Protein AF-A0A951L3F3-F1 (afdb_monomer)

Solvent-accessible surface area (backbone atoms only — not comparable to full-atom values): 6523 Å² total; per-residue (Å²): 112,71,48,58,56,49,51,50,32,43,51,51,49,50,51,56,50,48,51,66,58,44,51,60,54,53,50,50,32,56,74,68,70,54,77,88,79,79,56,67,68,59,50,52,52,50,51,54,51,51,57,56,54,70,71,38,64,59,62,50,62,49,56,67,72,44,55,65,72,22,47,51,35,36,43,35,42,58,56,69,62,40,52,52,61,59,42,7,61,79,66,77,50,52,42,69,55,34,51,52,29,30,53,51,40,52,50,54,41,48,53,57,52,50,68,71,80,115

pLDDT: mean 83.84, std 12.08, range [35.88, 98.06]

Nearest PDB structures (foldseek):
  2h27-assembly2_D  TM=9.252E-01  e=4.169E-03  Escherichia coli K-12
  3hug-assembly6_K  TM=9.077E-01  e=5.832E-03  Mycobacterium tuberculosis H37Rv
  1or7-assembly3_A  TM=8.168E-01  e=6.522E-03  Escherichia coli
  3hug-assembly4_M  TM=8.019E-01  e=6.167E-03  Mycobacterium tuberculosis H37Rv
  6kon-assembly1_F  TM=6.556E-01  e=5.515E-03  Mycobacterium tuberculosis H37Rv

Secondary structure (DSSP, 8-state):
-HHHHHHHHHHHHHHHHHHHHHHHHHHHHHHTT---PPPHHHHHHHHHHHHHHHTSPPHHHHHHTS-HHHHHHHIIIIIS---HHHHHHHTTS-HHHHHHHHHHHHHHHHHHHHTT--

Mean predicted aligned error: 8.14 Å

Radius of gyration: 17.94 Å; Cα contacts (8 Å, |Δi|>4): 75; chains: 1; bounding box: 42×31×46 Å

Structure (mmCIF, N/CA/C/O backbone):
data_AF-A0A951L3F3-F1
#
_entry.id   AF-A0A951L3F3-F1
#
loop_
_atom_site.group_PDB
_atom_site.id
_atom_site.type_symbol
_atom_site.label_atom_id
_atom_site.label_alt_id
_atom_site.label_comp_id
_atom_site.label_asym_id
_atom_site.label_entity_id
_atom_site.label_seq_id
_atom_site.pdbx_PDB_ins_code
_atom_site.Cartn_x
_atom_site.Cartn_y
_atom_site.Cartn_z
_atom_site.occupancy
_atom_site.B_iso_or_equiv
_atom_site.auth_seq_id
_atom_site.auth_comp_id
_atom_site.auth_asym_id
_atom_site.auth_atom_id
_atom_site.pdbx_PDB_model_num
ATOM 1 N N . GLU A 1 1 ? -3.095 -18.977 -0.649 1.00 52.53 1 GLU A N 1
ATOM 2 C CA . GLU A 1 1 ? -4.003 -18.478 -1.715 1.00 52.53 1 GLU A CA 1
ATOM 3 C C . GLU A 1 1 ? -4.320 -16.983 -1.619 1.00 52.53 1 GLU A C 1
ATOM 5 O O . GLU A 1 1 ? -4.129 -16.284 -2.607 1.00 52.53 1 GLU A O 1
ATOM 10 N N . GLN A 1 2 ? -4.731 -16.450 -0.458 1.00 64.81 2 GLN A N 1
ATOM 11 C CA . G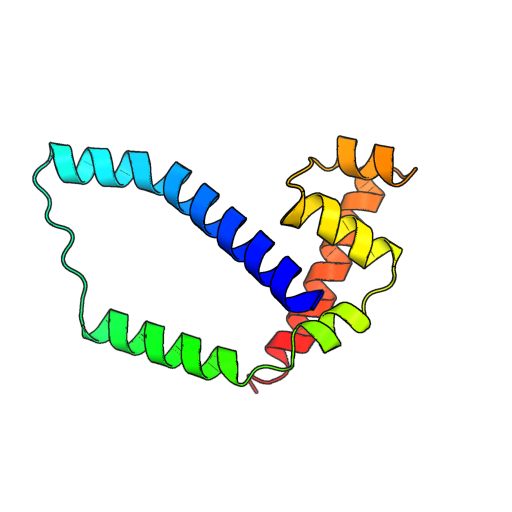LN A 1 2 ? -5.094 -15.023 -0.321 1.00 64.81 2 GLN A CA 1
ATOM 12 C C . GLN A 1 2 ? -3.953 -14.042 -0.664 1.00 64.81 2 GLN A C 1
ATOM 14 O O . GLN A 1 2 ? -4.199 -13.023 -1.306 1.00 64.81 2 GLN A O 1
ATOM 19 N N . ALA A 1 3 ? -2.703 -14.362 -0.310 1.00 70.88 3 ALA A N 1
ATOM 20 C CA . ALA A 1 3 ? -1.547 -13.513 -0.615 1.00 70.88 3 ALA A CA 1
ATOM 21 C C . ALA A 1 3 ? -1.279 -13.367 -2.124 1.00 70.88 3 ALA A C 1
ATOM 23 O O . ALA A 1 3 ? -0.978 -12.269 -2.585 1.00 70.88 3 ALA A O 1
ATOM 24 N N .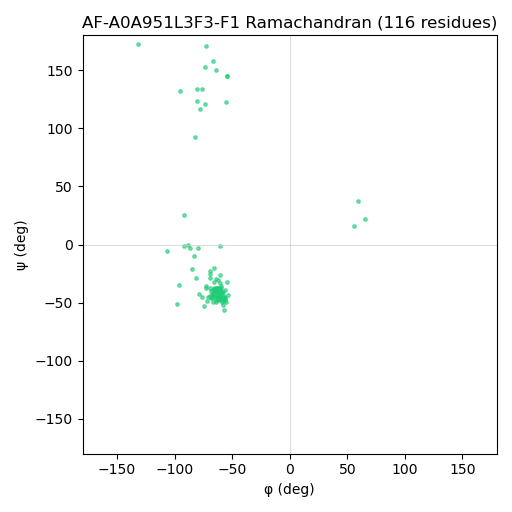 ILE A 1 4 ? -1.461 -14.440 -2.906 1.00 73.94 4 ILE A N 1
ATOM 25 C CA . ILE A 1 4 ? -1.301 -14.412 -4.370 1.00 73.94 4 ILE A CA 1
ATOM 26 C C . ILE A 1 4 ? -2.369 -13.516 -4.996 1.00 73.94 4 ILE A C 1
ATOM 28 O O . ILE A 1 4 ? -2.048 -12.672 -5.826 1.00 73.94 4 ILE A O 1
ATOM 32 N N . ALA A 1 5 ? -3.629 -13.647 -4.570 1.00 74.06 5 ALA A N 1
ATOM 33 C CA . ALA A 1 5 ? -4.709 -12.787 -5.052 1.00 74.06 5 ALA A CA 1
ATOM 34 C C . ALA A 1 5 ? -4.445 -11.302 -4.738 1.00 74.06 5 ALA A C 1
ATOM 36 O O . ALA A 1 5 ? -4.695 -10.434 -5.577 1.00 74.06 5 ALA A O 1
ATOM 37 N N . TRP A 1 6 ? -3.886 -11.016 -3.560 1.00 78.81 6 TRP A N 1
ATOM 38 C CA . TRP A 1 6 ? -3.519 -9.664 -3.143 1.00 78.81 6 TRP A CA 1
ATOM 39 C C . TRP A 1 6 ? -2.352 -9.095 -3.967 1.00 78.81 6 TRP A C 1
ATOM 41 O O . TRP A 1 6 ? -2.456 -7.988 -4.497 1.00 78.81 6 TRP A O 1
ATOM 51 N N . LEU A 1 7 ? -1.287 -9.881 -4.173 1.00 78.75 7 LEU A N 1
ATOM 52 C CA . LEU A 1 7 ? -0.171 -9.545 -5.069 1.00 78.75 7 LEU A CA 1
ATOM 53 C C . LEU A 1 7 ? -0.653 -9.265 -6.489 1.00 78.75 7 LEU A C 1
ATOM 55 O O . LEU A 1 7 ? -0.271 -8.264 -7.090 1.00 78.75 7 LEU A O 1
ATOM 59 N N . PHE A 1 8 ? -1.534 -10.115 -7.011 1.00 77.81 8 PHE A N 1
ATOM 60 C CA . PHE A 1 8 ? -2.077 -9.961 -8.354 1.00 77.81 8 PHE A CA 1
ATOM 61 C C . PHE A 1 8 ? -2.937 -8.696 -8.479 1.00 77.81 8 PHE A C 1
ATOM 63 O O . PHE A 1 8 ? -2.881 -8.005 -9.497 1.00 77.81 8 PHE A O 1
ATOM 70 N N . GLY A 1 9 ? -3.705 -8.357 -7.438 1.00 81.44 9 GLY A N 1
ATOM 71 C CA . GLY A 1 9 ? -4.444 -7.098 -7.362 1.00 81.44 9 GLY A CA 1
ATOM 72 C C . GLY A 1 9 ? -3.517 -5.881 -7.392 1.00 81.44 9 GLY A C 1
ATOM 73 O O . GLY A 1 9 ? -3.732 -4.966 -8.184 1.00 81.44 9 GLY A O 1
ATOM 74 N N . ILE A 1 10 ? -2.427 -5.900 -6.622 1.00 82.12 10 ILE A N 1
ATOM 75 C CA . ILE A 1 10 ? -1.421 -4.828 -6.649 1.00 82.12 10 ILE A CA 1
ATOM 76 C C . ILE A 1 10 ? -0.734 -4.732 -8.005 1.00 82.12 10 ILE A C 1
ATOM 78 O O . ILE A 1 10 ? -0.648 -3.634 -8.553 1.00 82.12 10 ILE A O 1
ATOM 82 N N . ALA A 1 11 ? -0.275 -5.853 -8.563 1.00 81.56 11 ALA A N 1
ATOM 83 C CA . ALA A 1 11 ? 0.386 -5.892 -9.863 1.00 81.56 11 ALA A CA 1
ATOM 84 C C . ALA A 1 11 ? -0.526 -5.311 -10.951 1.00 81.56 11 ALA A C 1
ATOM 86 O O . ALA A 1 11 ? -0.117 -4.429 -11.706 1.00 81.56 11 ALA A O 1
ATOM 87 N N . ARG A 1 12 ? -1.802 -5.713 -10.966 1.00 83.44 12 ARG A N 1
ATOM 88 C CA . ARG A 1 12 ? -2.818 -5.150 -11.864 1.00 83.44 12 ARG A CA 1
ATOM 89 C C . ARG A 1 12 ? -2.947 -3.637 -11.697 1.00 83.44 12 ARG A C 1
ATOM 91 O O . ARG A 1 12 ? -3.000 -2.914 -12.692 1.00 83.44 12 ARG A O 1
ATOM 98 N N . ASN A 1 13 ? -2.976 -3.151 -10.462 1.00 83.81 13 ASN A N 1
ATOM 99 C CA . ASN A 1 13 ? -3.180 -1.732 -10.176 1.00 83.81 13 ASN A CA 1
ATOM 100 C C . ASN A 1 13 ? -1.945 -0.897 -10.534 1.00 83.81 13 ASN A C 1
ATOM 102 O O . ASN A 1 13 ? -2.077 0.210 -11.069 1.00 83.81 13 ASN A O 1
ATOM 106 N N . LEU A 1 14 ? -0.749 -1.453 -10.336 1.00 82.06 14 LEU A N 1
ATOM 107 C CA . LEU A 1 14 ? 0.508 -0.859 -10.772 1.00 82.06 14 LEU A CA 1
ATOM 108 C C . LEU A 1 14 ? 0.564 -0.772 -12.299 1.00 82.06 14 LEU A C 1
ATOM 110 O O . LEU A 1 14 ? 0.770 0.318 -12.826 1.00 82.06 14 LEU A O 1
ATOM 114 N N . VAL A 1 15 ? 0.266 -1.866 -13.008 1.00 84.44 15 VAL A N 1
ATOM 115 C CA . VAL A 1 15 ? 0.206 -1.897 -14.479 1.00 84.44 15 VAL A CA 1
ATOM 116 C C . VAL A 1 15 ? -0.808 -0.883 -15.007 1.00 84.44 15 VAL A C 1
ATOM 118 O O . VAL A 1 15 ? -0.482 -0.095 -15.890 1.00 84.44 15 VAL A O 1
ATOM 121 N N . ARG A 1 16 ? -2.016 -0.805 -14.431 1.00 83.25 16 ARG A N 1
ATOM 122 C CA . ARG A 1 16 ? -3.027 0.203 -14.808 1.00 83.25 16 ARG A CA 1
ATOM 123 C C . ARG A 1 16 ? -2.531 1.635 -14.611 1.00 83.25 16 ARG A C 1
ATOM 125 O O . ARG A 1 16 ? -2.828 2.517 -15.420 1.00 83.25 16 ARG A O 1
ATOM 132 N N . ARG A 1 17 ? -1.819 1.910 -13.515 1.00 81.50 17 ARG A N 1
ATOM 133 C CA . ARG A 1 17 ? -1.269 3.242 -13.221 1.00 81.50 17 ARG A CA 1
ATOM 134 C C . ARG A 1 17 ? -0.114 3.592 -14.160 1.00 81.50 17 ARG A C 1
ATOM 136 O O . ARG A 1 17 ? -0.106 4.705 -14.686 1.00 81.50 17 ARG A O 1
ATOM 143 N N . LEU A 1 18 ? 0.807 2.656 -14.384 1.00 79.69 18 LEU A N 1
ATOM 144 C CA . LEU A 1 18 ? 1.915 2.792 -15.327 1.00 79.69 18 LEU A CA 1
ATOM 145 C C . LEU A 1 18 ? 1.390 3.016 -16.738 1.00 79.69 18 LEU A C 1
ATOM 147 O O . LEU A 1 18 ? 1.796 3.972 -17.379 1.00 79.69 18 LEU A O 1
ATOM 151 N N . HIS A 1 19 ? 0.404 2.238 -17.180 1.00 80.62 19 HIS A N 1
ATOM 152 C CA . HIS A 1 19 ? -0.207 2.418 -18.490 1.00 80.62 19 HIS A CA 1
ATOM 153 C C . HIS A 1 19 ? -0.877 3.794 -18.622 1.00 80.62 19 HIS A C 1
ATOM 155 O O . HIS A 1 19 ? -0.693 4.471 -19.624 1.00 80.62 19 HIS A O 1
ATOM 161 N N . ARG A 1 20 ? -1.617 4.272 -17.608 1.00 77.94 20 ARG A N 1
ATOM 162 C CA . ARG A 1 20 ? -2.224 5.620 -17.643 1.00 77.94 20 ARG A CA 1
ATOM 163 C C . ARG A 1 20 ? -1.188 6.745 -17.737 1.00 77.94 20 ARG A C 1
ATOM 165 O O . ARG A 1 20 ? -1.418 7.687 -18.487 1.00 77.94 20 ARG A O 1
ATOM 172 N N . ARG A 1 21 ? -0.085 6.657 -16.985 1.00 75.75 21 ARG A N 1
ATOM 173 C CA . ARG A 1 21 ? 0.993 7.665 -16.994 1.00 75.75 21 ARG A CA 1
ATOM 174 C C . ARG A 1 21 ? 1.850 7.573 -18.256 1.00 75.75 21 ARG A C 1
ATOM 176 O O . ARG A 1 21 ? 1.985 8.551 -18.980 1.00 75.75 21 ARG A O 1
ATOM 183 N N . GLY A 1 22 ? 2.354 6.378 -18.537 1.00 74.50 22 GLY A N 1
ATOM 184 C CA . GLY A 1 22 ? 3.265 6.093 -19.635 1.00 74.50 22 GLY A CA 1
ATOM 185 C C . GLY A 1 22 ? 2.617 6.204 -21.008 1.00 74.50 22 GLY A C 1
ATOM 186 O O . GLY A 1 22 ? 3.328 6.459 -21.964 1.00 74.50 22 GLY A O 1
ATOM 187 N N . ARG A 1 23 ? 1.287 6.092 -21.153 1.00 75.81 23 ARG A N 1
ATOM 188 C CA . ARG A 1 23 ? 0.639 6.245 -22.470 1.00 75.81 23 ARG A CA 1
ATOM 189 C C . ARG A 1 23 ? 0.926 7.606 -23.102 1.00 75.81 23 ARG A C 1
ATOM 191 O O . ARG A 1 23 ? 1.183 7.651 -24.295 1.00 75.81 23 ARG A O 1
ATOM 198 N N . VAL A 1 24 ? 0.905 8.687 -22.320 1.00 73.06 24 VAL A N 1
ATOM 199 C CA . VAL A 1 24 ? 1.188 10.041 -22.832 1.00 73.06 24 VAL A CA 1
ATOM 200 C C . VAL A 1 24 ? 2.661 10.174 -23.215 1.00 73.06 24 VAL A C 1
ATOM 202 O O . VAL A 1 24 ? 2.982 10.684 -24.282 1.00 73.06 24 VAL A O 1
ATOM 205 N N . GLU A 1 25 ? 3.550 9.675 -22.365 1.00 76.69 25 GLU A N 1
ATOM 206 C CA . GLU A 1 25 ? 5.000 9.745 -22.555 1.00 76.69 25 GLU A CA 1
ATOM 207 C C . GLU A 1 25 ? 5.460 8.892 -23.748 1.00 76.69 25 GLU A C 1
ATOM 209 O O . GLU A 1 25 ? 6.147 9.385 -24.638 1.00 76.69 25 GLU A O 1
ATOM 214 N N . LEU A 1 26 ? 4.960 7.658 -23.851 1.00 77.19 26 LEU A N 1
ATOM 215 C CA . LEU A 1 26 ? 5.183 6.753 -24.980 1.00 77.19 26 LEU A CA 1
ATOM 216 C C . LEU A 1 26 ? 4.617 7.308 -26.289 1.00 77.19 26 LEU A C 1
ATOM 218 O O . LEU A 1 26 ? 5.223 7.121 -27.340 1.00 77.19 26 LEU A O 1
ATOM 222 N N . GLU A 1 27 ? 3.460 7.973 -26.251 1.00 78.25 27 GLU A N 1
ATOM 223 C CA . GLU A 1 27 ? 2.865 8.615 -27.427 1.00 78.25 27 GLU A CA 1
ATOM 224 C C . GLU A 1 27 ? 3.721 9.796 -27.909 1.00 78.25 27 GLU A C 1
ATOM 226 O O . GLU A 1 27 ? 3.932 9.952 -29.113 1.00 78.25 27 GLU A O 1
ATOM 231 N N . VAL A 1 28 ? 4.292 10.576 -26.985 1.00 80.81 28 VAL A N 1
ATOM 232 C CA . VAL A 1 28 ? 5.244 11.651 -27.297 1.00 80.81 28 VAL A CA 1
ATOM 233 C C . VAL A 1 28 ? 6.551 11.093 -27.861 1.00 80.81 28 VAL A C 1
ATOM 235 O O . VAL A 1 28 ? 6.964 11.542 -28.929 1.00 80.81 28 VAL A O 1
ATOM 238 N N . CYS A 1 29 ? 7.166 10.095 -27.218 1.00 83.31 29 CYS A N 1
ATOM 239 C CA . CYS A 1 29 ? 8.377 9.440 -27.725 1.00 83.31 29 CYS A CA 1
ATOM 240 C C . CYS A 1 29 ? 8.155 8.882 -29.133 1.00 83.31 29 CYS A C 1
ATOM 242 O O . CYS A 1 29 ? 8.937 9.161 -30.038 1.00 83.31 29 CYS A O 1
ATOM 244 N N . ARG A 1 30 ? 7.030 8.189 -29.355 1.00 80.56 30 ARG A N 1
ATOM 245 C CA . ARG A 1 30 ? 6.673 7.630 -30.664 1.00 80.56 30 ARG A CA 1
ATOM 246 C C . ARG A 1 30 ? 6.458 8.716 -31.718 1.00 80.56 30 ARG A C 1
ATOM 248 O O . ARG A 1 30 ? 6.937 8.570 -32.836 1.00 80.56 30 ARG A O 1
ATOM 255 N N . ARG A 1 31 ? 5.779 9.819 -31.375 1.00 84.31 31 ARG A N 1
ATOM 256 C CA . ARG A 1 31 ? 5.573 10.961 -32.287 1.00 84.31 31 ARG A CA 1
ATOM 257 C C . ARG A 1 31 ? 6.879 11.673 -32.642 1.00 84.31 31 ARG A C 1
ATOM 259 O O . ARG A 1 31 ? 6.991 12.205 -33.740 1.00 84.31 31 ARG A O 1
ATOM 266 N N . LEU A 1 32 ? 7.839 11.695 -31.722 1.00 88.31 32 LEU A N 1
ATOM 267 C CA . LEU A 1 32 ? 9.155 12.303 -31.915 1.00 88.31 32 LEU A CA 1
ATOM 268 C C . LEU A 1 32 ? 10.186 11.337 -32.526 1.00 88.31 32 LEU A C 1
ATOM 270 O O . LEU A 1 32 ? 11.325 11.742 -32.732 1.00 88.31 32 LEU A O 1
ATOM 274 N N . GLY A 1 33 ? 9.810 10.084 -32.815 1.00 84.62 33 GLY A N 1
ATOM 275 C CA . GLY A 1 33 ? 10.735 9.070 -33.332 1.00 84.62 33 GLY A CA 1
ATOM 276 C C . GLY A 1 33 ? 11.830 8.670 -32.337 1.00 84.62 33 GLY A C 1
ATOM 277 O O . GLY A 1 33 ? 12.879 8.190 -32.751 1.00 84.62 33 GLY A O 1
ATOM 278 N N . ILE A 1 34 ? 11.608 8.893 -31.039 1.00 84.12 34 ILE A N 1
ATOM 279 C CA . ILE A 1 34 ? 12.536 8.514 -29.974 1.00 84.12 34 ILE A CA 1
ATOM 280 C C . ILE A 1 34 ? 12.386 7.015 -29.728 1.00 84.12 34 ILE A C 1
ATOM 282 O O . ILE A 1 34 ? 11.327 6.549 -29.295 1.00 84.12 34 ILE A O 1
ATOM 286 N N . GLU A 1 35 ? 13.456 6.274 -29.987 1.00 76.38 35 GLU A N 1
ATOM 287 C CA . GLU A 1 35 ? 13.563 4.867 -29.627 1.00 76.38 35 GLU A CA 1
ATOM 288 C C . GLU A 1 35 ? 13.937 4.746 -28.147 1.00 76.38 35 GLU A C 1
ATOM 290 O O . GLU A 1 35 ? 14.925 5.318 -27.684 1.00 76.38 35 GLU A O 1
ATOM 295 N N . LEU A 1 36 ? 13.111 4.031 -27.383 1.00 70.75 36 LEU A N 1
ATOM 296 C CA . LEU A 1 36 ? 13.393 3.736 -25.984 1.00 70.75 36 LEU A CA 1
ATOM 297 C C . LEU A 1 36 ? 14.337 2.539 -25.928 1.00 70.75 36 LEU A C 1
ATOM 299 O O . LEU A 1 36 ? 13.894 1.394 -25.940 1.00 70.75 36 LEU A O 1
ATOM 303 N N . VAL A 1 37 ? 15.633 2.817 -25.882 1.00 74.06 37 VAL A N 1
ATOM 304 C CA . VAL A 1 37 ? 16.654 1.801 -25.624 1.00 74.06 37 VAL A CA 1
ATOM 305 C C . VAL A 1 37 ? 16.704 1.552 -24.120 1.00 74.06 37 VAL A C 1
ATOM 307 O O . VAL A 1 37 ? 16.666 2.496 -23.329 1.00 74.06 37 VAL A O 1
ATOM 310 N N . HIS A 1 38 ? 16.727 0.287 -23.715 1.00 74.44 38 HIS A N 1
ATOM 311 C CA . HIS A 1 38 ? 16.912 -0.086 -22.316 1.00 74.44 38 HIS A CA 1
ATOM 312 C C . HIS A 1 38 ? 18.389 -0.387 -22.079 1.00 74.44 38 HIS A C 1
ATOM 314 O O . HIS A 1 38 ? 19.007 -1.095 -22.870 1.00 74.44 38 HIS A O 1
ATOM 320 N N . ASP A 1 39 ? 18.945 0.173 -21.011 1.00 83.38 39 ASP A N 1
ATOM 321 C CA . ASP A 1 39 ? 20.307 -0.115 -20.577 1.00 83.38 39 ASP A CA 1
ATOM 322 C C . ASP A 1 39 ? 20.350 -1.520 -19.951 1.00 83.38 39 ASP A C 1
ATOM 324 O O . ASP A 1 39 ? 19.637 -1.801 -18.984 1.00 83.38 39 ASP A O 1
ATOM 328 N N . GLU A 1 40 ? 21.164 -2.416 -20.515 1.00 85.31 40 GLU A N 1
ATOM 329 C CA . GLU A 1 40 ? 21.328 -3.789 -20.023 1.00 85.31 40 GLU A CA 1
ATOM 330 C C . GLU A 1 40 ? 21.862 -3.821 -18.582 1.00 85.31 40 GLU A C 1
ATOM 332 O O . GLU A 1 40 ? 21.454 -4.677 -17.795 1.00 85.31 40 GLU A O 1
ATOM 337 N N . GLU A 1 41 ? 22.706 -2.860 -18.188 1.00 85.31 41 GLU A N 1
ATOM 338 C CA . GLU A 1 41 ? 23.179 -2.757 -16.804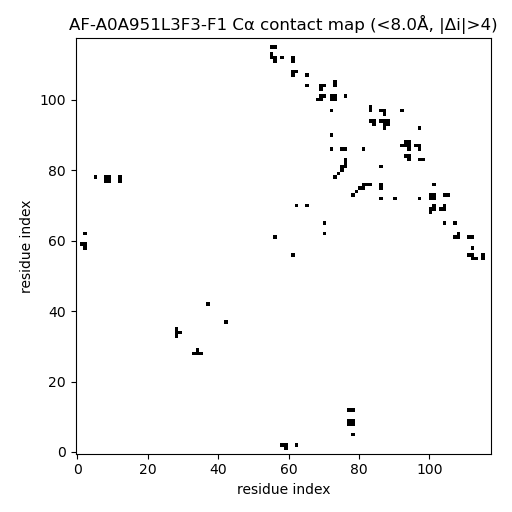 1.00 85.31 41 GLU A CA 1
ATOM 339 C C . GLU A 1 41 ? 22.054 -2.328 -15.856 1.00 85.31 41 GLU A C 1
ATOM 341 O O . GLU A 1 41 ? 21.972 -2.793 -14.716 1.00 85.31 41 GLU A O 1
ATOM 346 N N . GLU A 1 42 ? 21.167 -1.440 -16.307 1.00 81.88 42 GLU A N 1
ATOM 347 C CA . GLU A 1 42 ? 20.000 -1.016 -15.534 1.00 81.88 42 GLU A CA 1
ATOM 348 C C . GLU A 1 42 ? 18.998 -2.161 -15.354 1.00 81.88 42 GLU A C 1
ATOM 350 O O . GLU A 1 42 ? 18.525 -2.384 -14.236 1.00 81.88 42 GLU A O 1
ATOM 355 N N . LEU A 1 43 ? 18.743 -2.927 -16.417 1.00 85.38 43 LEU A N 1
ATOM 356 C CA . LEU A 1 43 ? 17.948 -4.156 -16.371 1.00 85.38 43 LEU A CA 1
ATOM 357 C C . LEU A 1 43 ? 18.543 -5.172 -15.391 1.00 85.38 43 LEU A C 1
ATOM 359 O O . LEU A 1 43 ? 17.826 -5.643 -14.510 1.00 85.38 43 LEU A O 1
ATOM 363 N N . GLY A 1 44 ? 19.851 -5.432 -15.461 1.00 86.50 44 GLY A N 1
ATOM 364 C CA . GLY A 1 44 ? 20.526 -6.345 -14.535 1.00 86.50 44 GLY A CA 1
ATOM 365 C C . GLY A 1 44 ? 20.449 -5.888 -13.070 1.00 86.50 44 GLY A C 1
ATOM 366 O O . GLY A 1 44 ? 20.244 -6.703 -12.169 1.00 86.50 44 GLY A O 1
ATOM 367 N N . ARG A 1 45 ? 20.540 -4.574 -12.802 1.00 84.88 45 ARG A N 1
ATOM 368 C CA . ARG A 1 45 ? 20.321 -4.018 -11.449 1.00 84.88 45 ARG A CA 1
ATOM 369 C C . ARG A 1 45 ? 18.883 -4.224 -10.969 1.00 84.88 45 ARG A C 1
ATOM 371 O O . ARG A 1 45 ? 18.680 -4.536 -9.795 1.00 84.88 45 ARG A O 1
ATOM 378 N N . LEU A 1 46 ? 17.899 -4.045 -11.850 1.00 81.69 46 LEU A N 1
ATOM 379 C CA . LEU A 1 46 ? 16.488 -4.251 -11.527 1.00 81.69 46 LEU A CA 1
ATOM 380 C C . LEU A 1 46 ? 16.186 -5.727 -11.234 1.00 81.69 46 LEU A C 1
ATOM 382 O O . LEU A 1 46 ? 15.500 -6.019 -10.257 1.00 81.69 46 LEU A O 1
ATOM 386 N N . GLU A 1 47 ? 16.725 -6.648 -12.032 1.00 83.38 47 GLU A N 1
ATOM 387 C CA . GLU A 1 47 ? 16.606 -8.095 -11.812 1.00 83.38 47 GLU A CA 1
ATOM 388 C C . GLU A 1 47 ? 17.189 -8.500 -10.454 1.00 83.38 47 GLU A C 1
ATOM 390 O O . GLU A 1 47 ? 16.491 -9.108 -9.641 1.00 83.38 47 GLU A O 1
ATOM 395 N N . ALA A 1 48 ? 18.409 -8.054 -10.140 1.00 82.75 48 ALA A N 1
ATOM 396 C CA . ALA A 1 48 ? 19.030 -8.313 -8.841 1.00 82.75 48 ALA A CA 1
ATOM 397 C C . ALA A 1 48 ? 18.202 -7.755 -7.666 1.00 82.75 48 ALA A C 1
ATOM 399 O O . ALA A 1 48 ? 18.130 -8.365 -6.597 1.00 82.75 48 ALA A O 1
ATOM 400 N N . GLN A 1 49 ? 17.549 -6.603 -7.852 1.00 79.62 49 GLN A N 1
ATOM 401 C CA . GLN A 1 49 ? 16.654 -6.030 -6.849 1.00 79.62 49 GLN A CA 1
ATOM 402 C C . GLN A 1 49 ? 15.378 -6.868 -6.665 1.00 79.62 49 GLN A C 1
ATOM 404 O O . GLN A 1 49 ? 14.935 -7.056 -5.531 1.00 79.62 49 GLN A O 1
ATOM 409 N N . ILE A 1 50 ? 14.796 -7.386 -7.751 1.00 80.81 50 ILE A N 1
ATOM 410 C CA . ILE A 1 50 ? 13.629 -8.279 -7.705 1.00 80.81 50 ILE A CA 1
ATOM 411 C C . ILE A 1 50 ? 13.980 -9.578 -6.973 1.00 80.81 50 ILE A C 1
ATOM 413 O O . ILE A 1 50 ? 13.236 -9.986 -6.079 1.00 80.81 50 ILE A O 1
ATOM 417 N N . ASP A 1 51 ? 15.127 -10.181 -7.285 1.00 78.69 51 ASP A N 1
ATOM 418 C CA . ASP A 1 51 ? 15.602 -11.402 -6.628 1.00 78.69 51 ASP A CA 1
ATOM 419 C C . ASP A 1 51 ? 15.862 -11.181 -5.133 1.00 78.69 51 ASP A C 1
ATOM 421 O O . ASP A 1 51 ? 15.483 -12.004 -4.295 1.00 78.69 51 ASP A O 1
ATOM 425 N N . ALA A 1 52 ? 16.432 -10.030 -4.763 1.00 75.00 52 ALA A N 1
ATOM 426 C CA . ALA A 1 52 ? 16.587 -9.647 -3.363 1.00 75.00 52 ALA A CA 1
ATOM 427 C C . ALA A 1 52 ? 15.228 -9.475 -2.657 1.00 75.00 52 ALA A C 1
ATOM 429 O O . ALA A 1 52 ? 15.077 -9.864 -1.499 1.00 75.00 52 ALA A O 1
ATOM 430 N N . CYS A 1 53 ? 14.214 -8.938 -3.344 1.00 71.38 53 CYS A N 1
ATOM 431 C CA . CYS A 1 53 ? 12.850 -8.856 -2.818 1.00 71.38 53 CYS A CA 1
ATOM 432 C C . CYS A 1 53 ? 12.168 -10.226 -2.698 1.00 71.38 53 CYS A C 1
ATOM 434 O O . CYS A 1 53 ? 11.335 -10.395 -1.809 1.00 71.38 53 CYS A O 1
ATOM 436 N N . ALA A 1 54 ? 12.516 -11.211 -3.530 1.00 68.69 54 ALA A N 1
ATOM 437 C CA . ALA A 1 54 ? 11.992 -12.574 -3.416 1.00 68.69 54 ALA A CA 1
ATOM 438 C C . ALA A 1 54 ? 12.453 -13.282 -2.126 1.00 68.69 54 ALA A C 1
ATOM 440 O O . ALA A 1 54 ? 11.805 -14.226 -1.679 1.00 68.69 54 ALA A O 1
ATOM 441 N N . GLN A 1 55 ? 13.536 -12.800 -1.505 1.00 65.81 55 GLN A N 1
ATOM 442 C CA . GLN A 1 55 ? 14.033 -13.270 -0.206 1.00 65.81 55 GLN A CA 1
ATOM 443 C C . GLN A 1 55 ? 13.377 -12.556 0.992 1.00 65.81 55 GLN A C 1
ATOM 445 O O . GLN A 1 55 ? 13.673 -12.878 2.144 1.00 65.81 55 GLN A O 1
ATOM 450 N N . ALA A 1 56 ? 12.502 -11.573 0.748 1.00 64.88 56 ALA A N 1
ATOM 451 C CA . ALA A 1 56 ? 11.778 -10.879 1.806 1.00 64.88 56 ALA A CA 1
ATOM 452 C C . ALA A 1 56 ? 10.788 -11.824 2.524 1.00 64.88 56 ALA A C 1
ATOM 454 O O . ALA A 1 56 ? 10.356 -12.825 1.948 1.00 64.88 56 ALA A O 1
ATOM 455 N N . PRO A 1 57 ? 10.388 -11.512 3.774 1.00 65.88 57 PRO A N 1
ATOM 456 C CA . PRO A 1 57 ? 9.398 -12.296 4.504 1.00 65.88 57 PRO A CA 1
ATOM 457 C C . PRO A 1 57 ? 8.112 -12.448 3.699 1.00 65.88 57 PRO A C 1
ATOM 459 O O . PRO A 1 57 ? 7.696 -11.502 3.023 1.00 65.88 57 PRO A O 1
ATOM 462 N N . ASP A 1 58 ? 7.458 -13.605 3.828 1.00 78.44 58 ASP A N 1
ATOM 463 C CA . ASP A 1 58 ? 6.215 -13.873 3.114 1.00 78.44 58 ASP A CA 1
ATOM 464 C C . ASP A 1 58 ? 5.190 -12.772 3.425 1.00 78.44 58 ASP A C 1
ATOM 466 O O . ASP A 1 58 ? 4.819 -12.489 4.570 1.00 78.44 58 ASP A O 1
ATOM 470 N N . LEU A 1 59 ? 4.720 -12.129 2.362 1.00 79.50 59 LEU A N 1
ATOM 471 C CA . LEU A 1 59 ? 3.664 -11.136 2.405 1.00 79.50 59 LEU A CA 1
ATOM 472 C C . LEU A 1 59 ? 2.402 -11.672 3.090 1.00 79.50 59 LEU A C 1
ATOM 474 O O . LEU A 1 59 ? 1.695 -10.909 3.750 1.00 79.50 59 LEU A O 1
ATOM 478 N N . SER A 1 60 ? 2.135 -12.973 2.965 1.00 82.31 60 SER A N 1
ATOM 479 C CA . SER A 1 60 ? 1.069 -13.670 3.681 1.00 82.31 60 SER A CA 1
ATOM 480 C C . SER A 1 60 ? 1.200 -13.497 5.196 1.00 82.31 60 SER A C 1
ATOM 482 O O . SER A 1 60 ? 0.239 -13.094 5.860 1.00 82.31 60 SER A O 1
ATOM 484 N N . ASP A 1 61 ? 2.401 -13.698 5.740 1.00 85.00 61 ASP A N 1
ATOM 485 C CA . ASP A 1 61 ? 2.670 -13.556 7.171 1.00 85.00 61 ASP A CA 1
ATOM 486 C C . ASP A 1 61 ? 2.544 -12.098 7.605 1.00 85.00 61 ASP A C 1
ATOM 488 O O . ASP A 1 61 ? 1.908 -11.798 8.620 1.00 85.00 61 ASP A O 1
ATOM 492 N N . ALA A 1 62 ? 3.065 -11.161 6.810 1.00 86.56 62 ALA A N 1
ATOM 493 C CA . ALA A 1 62 ? 2.931 -9.735 7.090 1.00 86.56 62 ALA A CA 1
ATOM 494 C C . ALA A 1 62 ? 1.455 -9.295 7.121 1.00 86.56 62 ALA A C 1
ATOM 496 O O . ALA A 1 62 ? 1.030 -8.625 8.068 1.00 86.56 62 ALA A O 1
ATOM 497 N N . LEU A 1 63 ? 0.654 -9.721 6.139 1.00 87.88 63 LEU A N 1
ATOM 498 C CA . LEU A 1 63 ? -0.782 -9.444 6.073 1.00 87.88 63 LEU A CA 1
ATOM 499 C C . LEU A 1 63 ? -1.541 -10.077 7.240 1.00 87.88 63 LEU A C 1
ATOM 501 O O . LEU A 1 63 ? -2.451 -9.444 7.777 1.00 87.88 63 LEU A O 1
ATOM 505 N N . SER A 1 64 ? -1.155 -11.284 7.666 1.00 89.25 64 SER A N 1
ATOM 506 C CA . SER A 1 64 ? -1.797 -11.983 8.785 1.00 89.25 64 SER A CA 1
ATOM 507 C C . SER A 1 64 ? -1.715 -11.202 10.101 1.00 89.25 64 SER A C 1
ATOM 509 O O . SER A 1 64 ? -2.616 -11.306 10.930 1.00 89.25 64 SER A O 1
ATOM 511 N N . THR A 1 65 ? -0.695 -10.352 10.251 1.00 90.81 65 THR A N 1
ATOM 512 C CA . THR A 1 65 ? -0.450 -9.566 11.471 1.00 90.81 65 THR A CA 1
ATOM 513 C C . THR A 1 65 ? -1.261 -8.276 11.550 1.00 90.81 65 THR A C 1
ATOM 515 O O . THR A 1 65 ? -1.280 -7.616 12.591 1.00 90.81 65 THR A O 1
ATOM 518 N N . LEU A 1 66 ? -1.933 -7.896 10.460 1.00 93.38 66 LEU A N 1
ATOM 519 C CA . LEU A 1 66 ? -2.786 -6.719 10.443 1.00 93.38 66 LEU A CA 1
ATOM 520 C C . LEU A 1 66 ? -4.109 -7.004 11.165 1.00 93.38 66 LEU A C 1
ATOM 522 O O . LEU A 1 66 ? -4.769 -7.996 10.832 1.00 93.38 66 LEU A O 1
ATOM 526 N N . PRO A 1 67 ? -4.562 -6.096 12.054 1.00 95.69 67 PRO A N 1
ATOM 527 C CA . PRO A 1 67 ? -5.930 -6.116 12.557 1.00 95.69 67 PRO A CA 1
ATOM 528 C C . PRO A 1 67 ? -6.940 -6.100 11.406 1.00 95.69 67 PRO A C 1
ATOM 530 O O . PRO A 1 67 ? -6.733 -5.393 10.415 1.00 95.69 67 PRO A O 1
ATOM 533 N N . ASP A 1 68 ? -8.065 -6.795 11.562 1.00 94.62 68 ASP A N 1
ATOM 534 C CA . ASP A 1 68 ? -9.062 -6.973 10.494 1.00 94.62 68 ASP A CA 1
ATOM 535 C C . ASP A 1 68 ? -9.532 -5.647 9.895 1.00 94.62 68 ASP A C 1
ATOM 537 O O . ASP A 1 68 ? -9.547 -5.477 8.679 1.00 94.62 68 ASP A O 1
ATOM 541 N N . ALA A 1 69 ? -9.793 -4.648 10.740 1.00 94.69 69 ALA A N 1
ATOM 542 C CA . ALA A 1 69 ? -10.199 -3.318 10.295 1.00 94.69 69 ALA A CA 1
ATOM 543 C C . ALA A 1 69 ? -9.139 -2.607 9.429 1.00 94.69 69 ALA A C 1
ATOM 545 O O . ALA A 1 69 ? -9.484 -1.785 8.581 1.00 94.69 69 ALA A O 1
ATOM 546 N N . GLN A 1 70 ? -7.850 -2.878 9.650 1.00 95.75 70 GLN A N 1
ATOM 547 C CA . GLN A 1 70 ? -6.756 -2.333 8.840 1.00 95.75 70 GLN A CA 1
ATOM 548 C C . GLN A 1 70 ? -6.611 -3.102 7.528 1.00 95.75 70 GLN A C 1
ATOM 550 O O . GLN A 1 70 ? -6.471 -2.485 6.475 1.00 95.75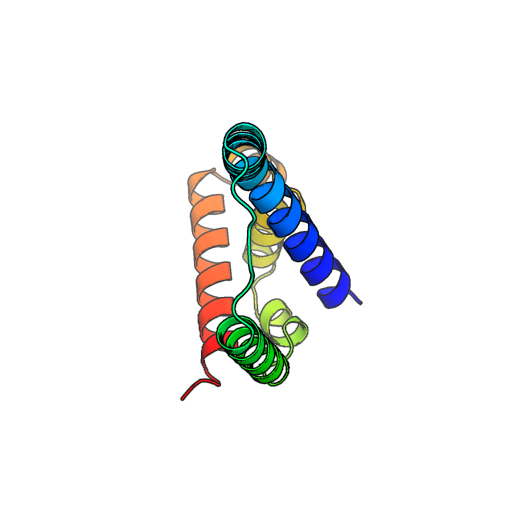 70 GLN A O 1
ATOM 555 N N . ARG A 1 71 ? -6.705 -4.434 7.586 1.00 94.69 71 ARG A N 1
ATOM 556 C CA . ARG A 1 71 ? -6.672 -5.312 6.412 1.00 94.69 71 ARG A CA 1
ATOM 557 C C . ARG A 1 71 ? -7.826 -5.014 5.45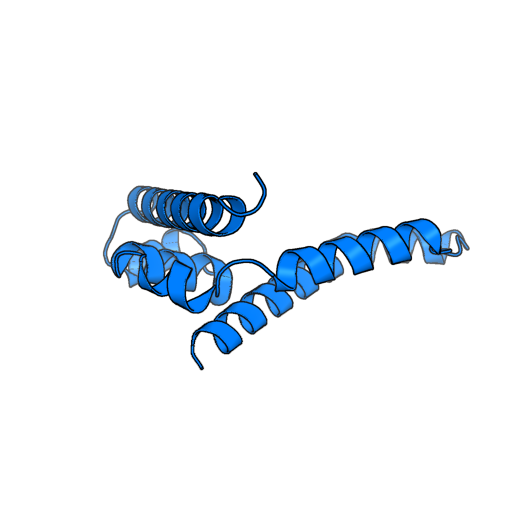7 1.00 94.69 71 ARG A C 1
ATOM 559 O 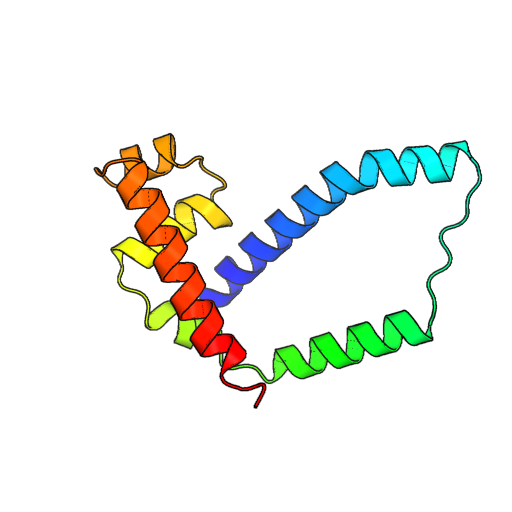O . ARG A 1 71 ? -7.599 -4.860 4.264 1.00 94.69 71 ARG A O 1
ATOM 566 N N . GLN A 1 72 ? -9.034 -4.849 5.991 1.00 95.25 72 GLN A N 1
ATOM 567 C CA . GLN A 1 72 ? -10.225 -4.490 5.225 1.00 95.25 72 GLN A CA 1
ATOM 568 C C . GLN A 1 72 ? -10.084 -3.108 4.576 1.00 95.25 72 GLN A C 1
ATOM 570 O O . GLN A 1 72 ? -10.344 -2.967 3.386 1.00 95.25 72 GLN A O 1
ATOM 575 N N . ALA A 1 73 ? -9.607 -2.100 5.320 1.00 96.00 73 ALA A N 1
ATOM 576 C CA . ALA A 1 73 ? -9.361 -0.771 4.753 1.00 96.00 73 ALA A CA 1
ATOM 577 C C . ALA A 1 73 ? -8.341 -0.820 3.608 1.00 96.00 73 ALA A C 1
ATOM 579 O O . ALA A 1 73 ? -8.503 -0.150 2.589 1.00 96.00 73 ALA A O 1
ATOM 580 N N . LEU A 1 74 ? -7.285 -1.616 3.782 1.00 92.94 74 LEU A N 1
ATOM 581 C CA . LEU A 1 74 ? -6.239 -1.793 2.788 1.00 92.94 74 LEU A CA 1
ATOM 582 C C . LEU A 1 74 ? -6.765 -2.508 1.540 1.00 92.94 74 LEU A C 1
ATOM 584 O O . LEU A 1 74 ? -6.474 -2.062 0.438 1.00 92.94 74 LEU A O 1
ATOM 588 N N . GLN A 1 75 ? -7.567 -3.562 1.703 1.00 92.44 75 GLN A N 1
ATOM 589 C CA . GLN A 1 75 ? -8.219 -4.280 0.606 1.00 92.44 75 GLN A CA 1
ATOM 590 C C . GLN A 1 75 ? -9.086 -3.333 -0.236 1.00 92.44 75 GLN A C 1
ATOM 592 O O . GLN A 1 75 ? -8.816 -3.163 -1.425 1.00 92.44 75 GLN A O 1
ATOM 597 N N . LEU A 1 76 ? -10.034 -2.637 0.402 1.00 95.00 76 LEU A N 1
ATOM 598 C CA . LEU A 1 76 ? -10.957 -1.723 -0.279 1.00 95.00 76 LEU A CA 1
ATOM 599 C C . LEU A 1 76 ? -10.212 -0.604 -1.013 1.00 95.00 76 LEU A C 1
ATOM 601 O O . LEU A 1 76 ? -10.527 -0.265 -2.151 1.00 95.00 76 LEU A O 1
ATOM 605 N N . ARG A 1 77 ? -9.181 -0.037 -0.375 1.00 93.31 77 ARG A N 1
ATOM 606 C CA . ARG A 1 77 ? -8.435 1.079 -0.957 1.00 93.31 77 ARG A CA 1
ATOM 607 C C . ARG A 1 77 ? -7.477 0.644 -2.061 1.0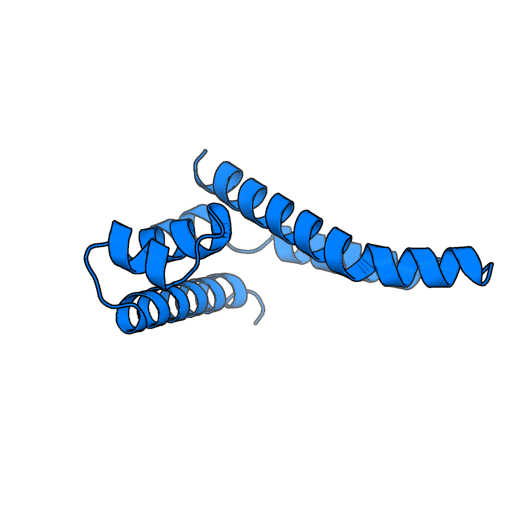0 93.31 77 ARG A C 1
ATOM 609 O O . ARG A 1 77 ? -7.336 1.361 -3.051 1.00 93.31 77 ARG A O 1
ATOM 616 N N . VAL A 1 78 ? -6.729 -0.434 -1.842 1.00 87.56 78 VAL A N 1
ATOM 617 C CA . VAL A 1 78 ? -5.567 -0.797 -2.667 1.00 87.56 78 VAL A CA 1
ATOM 618 C C . VAL A 1 78 ? -5.926 -1.804 -3.734 1.00 87.56 78 VAL A C 1
ATOM 620 O O . VAL A 1 78 ? -5.343 -1.709 -4.804 1.00 87.56 78 VAL A O 1
ATOM 623 N N . ILE A 1 79 ? -6.841 -2.734 -3.468 1.00 86.62 79 ILE A N 1
ATOM 624 C CA . ILE A 1 79 ? -7.216 -3.793 -4.408 1.00 86.62 79 ILE A CA 1
ATOM 625 C C . ILE A 1 79 ? -8.490 -3.412 -5.150 1.00 86.62 79 ILE A C 1
ATOM 627 O O . ILE A 1 79 ? -8.484 -3.409 -6.379 1.00 86.62 79 ILE A O 1
ATOM 631 N N . ASP A 1 80 ? -9.530 -3.017 -4.412 1.00 89.94 80 ASP A N 1
ATOM 632 C CA . ASP A 1 80 ? -10.829 -2.650 -4.991 1.00 89.94 80 ASP A CA 1
ATOM 633 C C . ASP A 1 80 ? -10.833 -1.215 -5.562 1.00 89.94 80 ASP A C 1
ATOM 635 O O . ASP A 1 80 ? -11.804 -0.786 -6.174 1.00 89.94 80 ASP A O 1
ATOM 639 N N . GLU A 1 81 ? -9.717 -0.487 -5.407 1.00 90.00 81 GLU A N 1
ATOM 640 C CA . GLU A 1 81 ? -9.469 0.876 -5.908 1.00 90.00 81 GLU A CA 1
ATOM 641 C C . GLU A 1 81 ? -10.500 1.937 -5.463 1.00 90.00 81 GLU A C 1
ATOM 643 O O . GLU A 1 81 ? -10.487 3.043 -6.006 1.00 90.00 81 GLU A O 1
ATOM 648 N N . LEU A 1 82 ? -11.318 1.657 -4.442 1.00 95.25 82 LEU A N 1
ATOM 649 C CA . LEU A 1 82 ? -12.323 2.590 -3.929 1.00 95.25 82 LEU A CA 1
ATOM 650 C C . LEU A 1 82 ? -11.678 3.841 -3.335 1.00 95.25 82 LEU A C 1
ATOM 652 O O . LEU A 1 82 ? -10.561 3.803 -2.793 1.00 95.25 82 LEU A O 1
ATOM 656 N N . ASP A 1 83 ? -12.390 4.962 -3.404 1.00 96.50 83 ASP A N 1
ATOM 657 C CA . ASP A 1 83 ? -11.969 6.152 -2.681 1.00 96.50 83 ASP A CA 1
ATOM 658 C C . ASP A 1 83 ? -12.197 5.996 -1.164 1.00 96.50 83 ASP A C 1
ATOM 660 O O . ASP A 1 83 ? -12.768 5.019 -0.667 1.00 96.50 83 ASP A O 1
ATOM 664 N N . TYR A 1 84 ? -11.677 6.940 -0.377 1.00 96.00 84 TYR A N 1
ATOM 665 C CA . TYR A 1 84 ? -11.801 6.838 1.076 1.00 96.00 84 TYR A CA 1
ATOM 666 C C . TYR A 1 84 ? -13.239 7.025 1.563 1.00 96.00 84 TYR A C 1
ATOM 668 O O . TYR A 1 84 ? -13.556 6.525 2.641 1.00 96.00 84 TYR A O 1
ATOM 676 N N . HIS A 1 85 ? -14.083 7.735 0.814 1.00 97.50 85 HIS A N 1
ATOM 677 C CA . HIS A 1 85 ? -15.478 7.965 1.160 1.00 97.50 85 HIS A CA 1
ATOM 678 C C . HIS A 1 85 ? -16.287 6.672 0.979 1.00 97.50 85 HIS A C 1
ATOM 680 O O . HIS A 1 85 ? -16.959 6.233 1.913 1.00 97.50 85 HIS A O 1
ATOM 686 N N . GLU A 1 86 ? -16.141 6.001 -0.162 1.00 97.69 86 GLU A N 1
ATOM 687 C CA . GLU A 1 86 ? -16.749 4.701 -0.463 1.00 97.69 86 GLU A CA 1
ATOM 688 C C . GLU A 1 86 ? -16.270 3.613 0.505 1.00 97.69 86 GLU A C 1
ATOM 690 O O . GLU A 1 86 ? -17.076 2.888 1.095 1.00 97.69 86 GLU A O 1
ATOM 695 N N . ALA A 1 87 ? -14.955 3.530 0.740 1.00 97.12 87 ALA A N 1
ATOM 696 C CA . ALA A 1 87 ? -14.392 2.566 1.679 1.00 97.12 87 ALA A CA 1
ATOM 697 C C . ALA A 1 87 ? -14.898 2.805 3.110 1.00 97.12 87 ALA A C 1
ATOM 699 O O . ALA A 1 87 ? -15.213 1.859 3.832 1.00 97.12 87 ALA A O 1
ATOM 700 N N . ALA A 1 88 ? -15.009 4.067 3.529 1.00 97.31 88 ALA A N 1
ATOM 701 C CA . ALA A 1 88 ? -15.531 4.421 4.842 1.00 97.31 88 ALA A CA 1
ATOM 702 C C . ALA A 1 88 ? -17.016 4.065 4.995 1.00 97.31 88 ALA A C 1
ATOM 704 O O . ALA A 1 88 ? -17.393 3.529 6.040 1.00 97.31 88 ALA A O 1
ATOM 705 N N . ALA A 1 89 ? -17.822 4.285 3.951 1.00 97.75 89 ALA A N 1
ATOM 706 C CA . ALA A 1 89 ? -19.230 3.902 3.919 1.00 97.75 89 ALA A CA 1
ATOM 707 C C . ALA A 1 89 ? -19.410 2.383 4.071 1.00 97.75 89 ALA A C 1
ATOM 709 O O . ALA A 1 89 ? -20.174 1.942 4.928 1.00 97.75 89 ALA A O 1
ATOM 710 N N . LEU A 1 90 ? -18.647 1.577 3.324 1.00 97.31 90 LEU A N 1
ATOM 711 C CA . LEU A 1 90 ? -18.687 0.111 3.427 1.00 97.31 90 LEU A CA 1
ATOM 712 C C . LEU A 1 90 ? -18.220 -0.414 4.791 1.00 97.31 90 LEU A C 1
ATOM 714 O O . LEU A 1 90 ? -18.669 -1.461 5.249 1.00 97.31 90 LEU A O 1
ATOM 718 N N . MET A 1 91 ? -17.315 0.310 5.447 1.00 96.62 91 MET A N 1
ATOM 719 C CA . MET A 1 91 ? -16.765 -0.060 6.750 1.00 96.62 91 MET A CA 1
ATOM 720 C C . MET A 1 91 ? -17.540 0.526 7.941 1.00 96.62 91 MET A C 1
ATOM 722 O O . MET A 1 91 ? -17.139 0.297 9.085 1.00 96.62 91 MET A O 1
ATOM 726 N N . GLY A 1 92 ? -18.591 1.319 7.700 1.00 96.88 92 GLY A N 1
ATOM 727 C CA . GLY A 1 92 ? -19.357 1.992 8.752 1.00 96.88 92 GLY A CA 1
ATOM 728 C C . GLY A 1 92 ? -18.511 2.939 9.615 1.00 96.88 92 GLY A C 1
ATOM 729 O O . GLY A 1 92 ? -18.680 2.994 10.831 1.00 96.88 92 GLY A O 1
ATOM 730 N N . THR A 1 93 ? -17.546 3.644 9.017 1.00 97.00 93 THR A N 1
ATOM 731 C CA . THR A 1 93 ? -16.610 4.534 9.726 1.00 97.00 93 THR A CA 1
ATOM 732 C C . THR A 1 93 ? -16.516 5.902 9.047 1.00 97.00 93 THR A C 1
ATOM 734 O O . THR A 1 93 ? -17.039 6.101 7.960 1.00 97.00 93 THR A O 1
ATOM 737 N N . SER A 1 94 ? -15.828 6.867 9.667 1.00 98.06 94 SER A N 1
ATOM 738 C CA . SER A 1 94 ? -15.487 8.131 9.005 1.00 98.06 94 SER A CA 1
ATOM 739 C C . SER A 1 94 ? -14.370 7.960 7.970 1.00 98.06 94 SER A C 1
ATOM 741 O O . SER A 1 94 ? -13.480 7.115 8.120 1.00 98.06 94 SER A O 1
ATOM 743 N N . GLU A 1 95 ? -14.361 8.832 6.961 1.00 98.00 95 GLU A N 1
ATOM 744 C CA . GLU A 1 95 ? -13.317 8.890 5.931 1.00 98.00 95 GLU A CA 1
ATOM 745 C C . GLU A 1 95 ? -11.912 9.070 6.539 1.00 98.00 95 GLU A C 1
ATOM 747 O O . GLU A 1 95 ? -10.935 8.441 6.126 1.00 98.00 95 GLU A O 1
ATOM 752 N N . GLN A 1 96 ? -11.804 9.884 7.593 1.00 98.00 96 GLN A N 1
ATOM 753 C CA . GLN A 1 96 ? -10.553 10.096 8.320 1.00 98.00 96 GLN A CA 1
ATOM 754 C C . GLN A 1 96 ? -10.065 8.823 9.022 1.00 98.00 96 GLN A C 1
ATOM 756 O O . GLN A 1 96 ? -8.876 8.504 8.970 1.00 98.00 9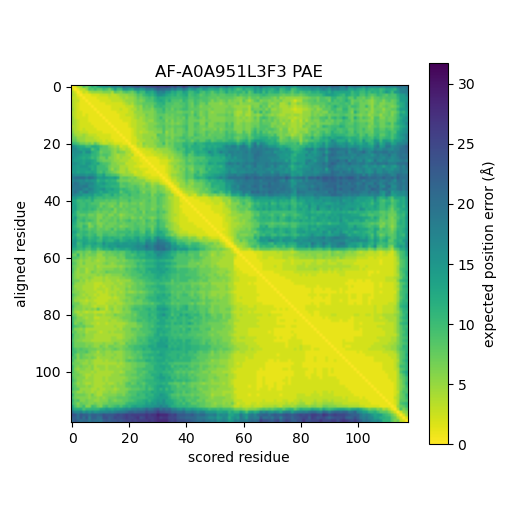6 GLN A O 1
ATOM 761 N N . ASN A 1 97 ? -10.971 8.046 9.619 1.00 97.69 97 ASN A N 1
ATOM 762 C CA . ASN A 1 97 ? -10.620 6.758 10.210 1.00 97.69 97 ASN A CA 1
ATOM 763 C C . ASN A 1 97 ? -10.181 5.743 9.149 1.00 97.69 97 ASN A C 1
ATOM 765 O O . ASN A 1 97 ? -9.227 5.004 9.393 1.00 97.69 97 ASN A O 1
ATOM 769 N N . ALA A 1 98 ? -10.819 5.717 7.973 1.00 97.69 98 ALA A N 1
ATOM 770 C CA . ALA A 1 98 ? -10.390 4.866 6.862 1.00 97.69 98 ALA A CA 1
ATOM 771 C C . ALA A 1 98 ? -8.954 5.210 6.420 1.00 97.69 98 ALA A C 1
ATOM 773 O O . ALA A 1 98 ? -8.103 4.320 6.348 1.00 97.69 98 ALA A O 1
ATOM 774 N N . ARG A 1 99 ? -8.635 6.503 6.252 1.00 97.69 99 ARG A N 1
ATOM 775 C CA . ARG A 1 99 ? -7.266 6.978 5.958 1.00 97.69 99 ARG A CA 1
ATOM 776 C C . ARG A 1 99 ? -6.252 6.538 7.013 1.00 97.69 99 ARG A C 1
ATOM 778 O O . ARG A 1 99 ? -5.186 6.030 6.669 1.00 97.69 99 ARG A O 1
ATOM 785 N N . ILE A 1 100 ? -6.583 6.700 8.296 1.00 98.06 100 ILE A N 1
ATOM 786 C CA . ILE A 1 100 ? -5.709 6.290 9.405 1.00 98.06 100 ILE A CA 1
ATOM 787 C C . ILE A 1 100 ? -5.480 4.775 9.386 1.00 98.06 100 ILE A C 1
ATOM 789 O O . ILE A 1 100 ? -4.348 4.328 9.572 1.00 98.06 100 ILE A O 1
ATOM 793 N N . ARG A 1 101 ? -6.527 3.975 9.144 1.00 97.50 101 ARG A N 1
ATOM 794 C CA . ARG A 1 101 ? -6.424 2.509 9.067 1.00 97.50 101 ARG A CA 1
ATOM 795 C C . ARG A 1 101 ? -5.509 2.074 7.924 1.00 97.50 101 ARG A C 1
AT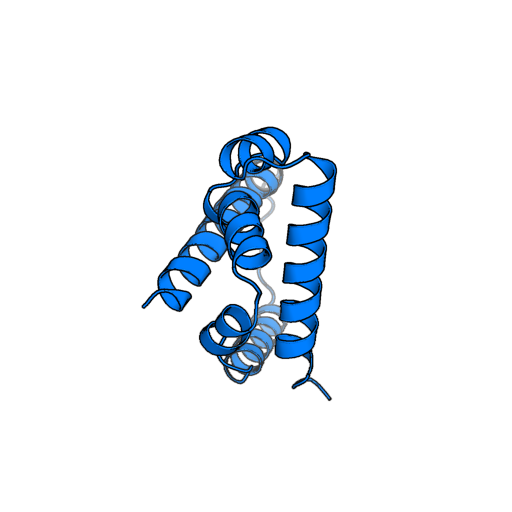OM 797 O O . ARG A 1 101 ? -4.610 1.278 8.175 1.00 97.50 101 ARG A O 1
ATOM 804 N N . VAL A 1 102 ? -5.668 2.646 6.727 1.00 96.19 102 VAL A N 1
ATOM 805 C CA . VAL A 1 102 ? -4.783 2.376 5.576 1.00 96.19 102 VAL A CA 1
ATOM 806 C C . VAL A 1 102 ? -3.341 2.780 5.879 1.00 96.19 102 VAL A C 1
ATOM 808 O O . VAL A 1 102 ? -2.425 1.990 5.670 1.00 96.19 102 VAL A O 1
ATOM 811 N N . SER A 1 103 ? -3.127 3.982 6.420 1.00 95.25 103 SER A N 1
ATOM 812 C CA . SER A 1 103 ? -1.788 4.475 6.766 1.00 95.25 103 SER A CA 1
ATOM 813 C C . SER A 1 103 ? -1.083 3.561 7.776 1.00 95.25 103 SER A C 1
ATOM 815 O O . SER A 1 103 ? 0.071 3.177 7.577 1.00 95.25 103 SER A O 1
ATOM 817 N N . ARG A 1 104 ? -1.792 3.136 8.831 1.00 95.69 104 ARG A N 1
ATOM 818 C CA . ARG A 1 104 ? -1.265 2.190 9.828 1.00 95.69 104 ARG A CA 1
ATOM 819 C C . ARG A 1 104 ? -0.966 0.824 9.218 1.00 95.69 104 ARG A C 1
ATOM 821 O O . ARG A 1 104 ? 0.099 0.282 9.496 1.00 95.69 104 ARG A O 1
ATOM 828 N N . ALA A 1 105 ? -1.850 0.311 8.362 1.00 93.94 105 ALA A N 1
ATOM 829 C CA . ALA A 1 105 ? -1.639 -0.953 7.663 1.00 93.94 105 ALA A CA 1
ATOM 830 C C . ALA A 1 105 ? -0.350 -0.918 6.829 1.00 93.94 105 ALA A C 1
ATOM 832 O O . ALA A 1 105 ? 0.524 -1.765 6.999 1.00 93.94 105 ALA A O 1
ATOM 833 N N . LEU A 1 106 ? -0.195 0.111 5.988 1.00 91.50 106 LEU A N 1
ATOM 834 C CA . LEU A 1 106 ? 0.984 0.296 5.141 1.00 91.50 106 LEU A CA 1
ATOM 835 C C . LEU A 1 106 ? 2.264 0.452 5.964 1.00 91.50 106 LEU A C 1
ATOM 837 O O . LEU A 1 106 ? 3.283 -0.132 5.610 1.00 91.50 106 LEU A O 1
ATOM 841 N N . LYS A 1 107 ? 2.218 1.185 7.083 1.00 91.25 107 LYS A N 1
ATOM 842 C CA . LYS A 1 107 ? 3.369 1.320 7.985 1.00 91.25 107 LYS A CA 1
ATOM 843 C C . LYS A 1 107 ? 3.783 -0.027 8.583 1.00 91.25 107 LYS A C 1
ATOM 845 O O . LYS A 1 107 ? 4.971 -0.334 8.605 1.00 91.25 107 LYS A O 1
ATOM 850 N N . THR A 1 108 ? 2.826 -0.830 9.045 1.00 90.44 108 THR A N 1
ATOM 851 C CA . THR A 1 108 ? 3.101 -2.168 9.591 1.00 90.44 108 THR A CA 1
ATOM 852 C C . THR A 1 108 ? 3.709 -3.086 8.534 1.00 90.44 108 THR A C 1
ATOM 854 O O . THR A 1 108 ? 4.728 -3.721 8.802 1.00 90.44 108 THR A O 1
ATOM 857 N N . LEU A 1 109 ? 3.135 -3.115 7.326 1.00 88.25 109 LEU A N 1
ATOM 858 C CA . LEU A 1 109 ? 3.671 -3.908 6.218 1.00 88.25 109 LEU A CA 1
ATOM 859 C C . LEU A 1 109 ? 5.076 -3.445 5.827 1.00 88.25 109 LEU A C 1
ATOM 861 O O . LEU A 1 109 ? 5.969 -4.274 5.710 1.00 88.25 109 LEU A O 1
ATOM 865 N N . SER A 1 110 ? 5.296 -2.132 5.713 1.00 84.94 110 SER A N 1
ATOM 866 C CA . SER A 1 110 ? 6.611 -1.555 5.425 1.00 84.94 110 SER A CA 1
ATOM 867 C C . SER A 1 110 ? 7.649 -2.018 6.439 1.00 84.94 110 SER A C 1
ATOM 869 O O . SER A 1 110 ? 8.691 -2.510 6.041 1.00 84.94 110 SER A O 1
ATOM 871 N N . LEU A 1 111 ? 7.365 -1.932 7.742 1.00 86.38 111 LEU A N 1
ATOM 872 C CA . LEU A 1 111 ? 8.314 -2.343 8.781 1.00 86.38 111 LEU A CA 1
ATOM 873 C C . LEU A 1 111 ? 8.637 -3.839 8.731 1.00 86.38 111 LEU A C 1
ATOM 875 O O . LEU A 1 111 ? 9.789 -4.219 8.923 1.00 86.38 111 LEU A O 1
ATOM 879 N N . ARG A 1 112 ? 7.639 -4.690 8.469 1.00 84.38 112 ARG A N 1
ATOM 880 C CA . ARG A 1 112 ? 7.848 -6.142 8.401 1.00 84.38 112 ARG A CA 1
ATOM 881 C C . ARG A 1 112 ? 8.588 -6.577 7.146 1.00 84.38 112 ARG A C 1
ATOM 883 O O . ARG A 1 112 ? 9.417 -7.470 7.229 1.00 84.38 112 ARG A O 1
ATOM 890 N N . LEU A 1 113 ? 8.310 -5.931 6.019 1.00 79.06 113 LEU A N 1
ATOM 891 C CA . LEU A 1 113 ? 8.950 -6.239 4.744 1.00 79.06 113 LEU A CA 1
ATOM 892 C C . LEU A 1 113 ? 10.338 -5.580 4.621 1.00 79.06 113 LEU A C 1
ATOM 894 O O . LEU A 1 113 ? 11.215 -6.140 3.979 1.00 79.06 113 LEU A O 1
ATOM 898 N N . GLN A 1 114 ? 10.575 -4.432 5.273 1.00 70.12 114 GLN A N 1
ATOM 899 C CA . GLN A 1 114 ? 11.881 -3.748 5.307 1.00 70.12 114 GLN A CA 1
ATOM 900 C C . GLN A 1 114 ? 12.826 -4.266 6.394 1.00 70.12 114 GLN A C 1
ATOM 902 O O . GLN A 1 114 ? 14.032 -4.064 6.279 1.00 70.12 114 GLN A O 1
ATOM 907 N N . GLY A 1 115 ? 12.319 -4.923 7.445 1.00 54.09 115 GLY A N 1
ATOM 908 C CA . GLY A 1 115 ? 13.121 -5.447 8.560 1.00 54.09 115 GLY A CA 1
ATOM 909 C C . GLY A 1 115 ? 14.177 -6.496 8.180 1.00 54.09 115 GLY A C 1
ATOM 910 O O . GLY A 1 115 ? 14.903 -6.949 9.055 1.00 54.09 115 GLY A O 1
ATOM 911 N N . VAL A 1 116 ? 14.273 -6.858 6.898 1.00 48.06 116 VAL A N 1
ATOM 912 C CA . VAL A 1 116 ? 15.237 -7.815 6.331 1.00 48.06 116 VAL A CA 1
ATOM 913 C C . VAL A 1 116 ? 16.338 -7.126 5.506 1.00 48.06 116 VAL A C 1
ATOM 915 O O . VAL A 1 116 ? 17.303 -7.763 5.109 1.00 48.06 116 VAL A O 1
ATOM 918 N N . HIS A 1 117 ? 16.256 -5.807 5.293 1.00 35.88 117 HIS A N 1
ATOM 919 C CA . HIS A 1 117 ? 17.289 -5.020 4.601 1.00 35.88 117 HIS A CA 1
ATOM 920 C C . HIS A 1 117 ? 18.341 -4.404 5.543 1.00 35.88 117 HIS A C 1
ATOM 922 O O . HIS A 1 117 ? 18.922 -3.368 5.212 1.00 35.88 117 HIS A O 1
ATOM 928 N N . ARG A 1 118 ? 18.581 -4.989 6.722 1.00 36.34 118 ARG A N 1
ATOM 929 C CA . ARG A 1 118 ? 19.657 -4.546 7.616 1.00 36.34 118 ARG A CA 1
ATOM 930 C C . ARG A 1 118 ? 20.628 -5.676 7.918 1.00 36.34 118 ARG A C 1
ATOM 932 O O . ARG A 1 118 ? 20.137 -6.789 8.192 1.00 36.34 118 ARG A O 1
#

Sequence (118 aa):
EQAIAWLFGIARNLVRRLHRRGRVELEVCRRLGIELVHDEEELGRLEAQIDACAQAPDLSDALSTLPDAQRQALQLRVIDELDYHEAAALMGTSEQNARIRVSRALKTLSLRLQGVHR

Foldseek 3Di:
DVLVLVVVLQVVVVVVVCCVVCVVVVVVCVVVVNDDDDDPVVVVVVVVVVVVLVPFPRLVVLLVPQDPLLNQLLCCCRRVVDQLCVSCVVSVHDSVVSVVSPVVSVVSSCCRRCVPVD